Protein AF-A0AAQ3MWN3-F1 (afdb_monomer_lite)

Foldseek 3Di:
DDLLVCLVCLVVVNNLVVDDPVCSVPDDPLLSSLVSQLVLQCPAPDPVSRDDPVVVVVSNVDSPDDDDGHDRDDDPVPPPPPDPDDDDDDDDDDDDDDPDDDDDDDDDD

Organism: Vigna mungo (NCBI:txid3915)

InterPro domains:
  IPR011009 Protein kinase-like domain superfamily [SSF56112] (5-75)

Structure (mmCIF, N/CA/C/O backbone):
data_AF-A0AAQ3MWN3-F1
#
_entry.id   AF-A0AAQ3MWN3-F1
#
loop_
_atom_site.group_PDB
_atom_site.id
_atom_site.type_symbol
_atom_site.label_atom_id
_atom_site.label_alt_id
_atom_site.label_comp_id
_atom_site.label_asym_id
_atom_site.label_entity_id
_atom_site.label_seq_id
_atom_site.pdbx_PDB_ins_code
_atom_site.Cartn_x
_atom_site.Cartn_y
_atom_site.Cartn_z
_atom_site.occupancy
_atom_site.B_iso_or_equiv
_atom_site.auth_seq_id
_atom_site.auth_comp_id
_atom_site.auth_asym_id
_atom_site.auth_atom_id
_atom_site.pdbx_PDB_model_num
ATOM 1 N N . MET A 1 1 ? -1.247 17.238 -0.107 1.00 75.19 1 MET A N 1
ATOM 2 C CA . MET A 1 1 ? -0.363 16.076 0.114 1.00 75.19 1 MET A CA 1
ATOM 3 C C . MET A 1 1 ? 0.188 15.644 -1.236 1.00 75.19 1 MET A C 1
ATOM 5 O O . MET A 1 1 ? -0.613 15.500 -2.149 1.00 75.19 1 MET A O 1
ATOM 9 N N . ASN A 1 2 ? 1.503 15.496 -1.395 1.00 88.75 2 ASN A N 1
ATOM 10 C CA . ASN A 1 2 ? 2.111 14.929 -2.608 1.00 88.75 2 ASN A CA 1
ATOM 11 C C . ASN A 1 2 ? 2.476 13.440 -2.413 1.00 88.75 2 ASN A C 1
ATOM 13 O O . ASN A 1 2 ? 2.366 12.916 -1.304 1.00 88.75 2 ASN A O 1
ATOM 17 N N . LEU A 1 3 ? 2.896 12.757 -3.485 1.00 89.69 3 LEU A N 1
ATOM 18 C CA . LEU A 1 3 ? 3.162 11.312 -3.460 1.00 89.69 3 LEU A CA 1
ATOM 19 C C . LEU A 1 3 ? 4.302 10.927 -2.500 1.00 89.69 3 LEU A C 1
ATOM 21 O O . LEU A 1 3 ? 4.189 9.940 -1.778 1.00 89.69 3 LEU A O 1
ATOM 25 N N . LEU A 1 4 ? 5.363 11.737 -2.435 1.00 91.12 4 LEU A N 1
ATOM 26 C CA . LEU A 1 4 ? 6.473 11.529 -1.502 1.00 91.12 4 LEU A CA 1
ATOM 27 C C . LEU A 1 4 ? 6.004 11.630 -0.040 1.00 91.12 4 LEU A C 1
ATOM 29 O O . LEU A 1 4 ? 6.322 10.761 0.764 1.00 91.12 4 LEU A O 1
ATOM 33 N N . GLN A 1 5 ? 5.187 12.639 0.283 1.00 90.75 5 GLN A N 1
ATOM 34 C CA . GLN A 1 5 ? 4.592 12.804 1.614 1.00 90.75 5 GLN A CA 1
ATOM 35 C C . GLN A 1 5 ? 3.692 11.622 1.994 1.00 90.75 5 GLN A C 1
ATOM 37 O O . GLN A 1 5 ? 3.757 11.156 3.129 1.00 90.75 5 GLN A O 1
ATOM 42 N N . ALA A 1 6 ? 2.869 11.129 1.063 1.00 91.56 6 ALA A N 1
ATOM 43 C CA . ALA A 1 6 ? 2.014 9.969 1.305 1.00 91.56 6 ALA A CA 1
ATOM 44 C C . ALA A 1 6 ? 2.840 8.699 1.563 1.00 91.56 6 ALA A C 1
ATOM 46 O O . ALA A 1 6 ? 2.548 7.953 2.496 1.00 91.56 6 ALA A O 1
ATOM 47 N N . TRP A 1 7 ? 3.899 8.473 0.781 1.00 94.12 7 TRP A N 1
ATOM 48 C CA . TRP A 1 7 ? 4.782 7.326 0.972 1.00 94.12 7 TRP A CA 1
ATOM 49 C C . TRP A 1 7 ? 5.556 7.400 2.295 1.00 94.12 7 TRP A C 1
ATOM 51 O O . TRP A 1 7 ? 5.610 6.409 3.022 1.00 94.12 7 TRP A O 1
ATOM 61 N N . ASP A 1 8 ? 6.088 8.574 2.657 1.00 93.06 8 ASP A N 1
ATOM 62 C CA . ASP A 1 8 ? 6.758 8.762 3.947 1.00 93.06 8 ASP A CA 1
ATOM 63 C C . ASP A 1 8 ? 5.776 8.507 5.109 1.00 93.06 8 ASP A C 1
ATOM 65 O O . ASP A 1 8 ? 6.092 7.743 6.014 1.00 93.06 8 ASP A O 1
ATOM 69 N N . GLN A 1 9 ? 4.548 9.040 5.070 1.00 92.56 9 GLN A N 1
ATOM 70 C CA . GLN A 1 9 ? 3.544 8.777 6.118 1.00 92.56 9 GLN A CA 1
ATOM 71 C C . GLN A 1 9 ? 3.145 7.300 6.224 1.00 92.56 9 GLN A C 1
ATOM 73 O O . GLN A 1 9 ? 2.969 6.785 7.334 1.00 92.56 9 GLN A O 1
ATOM 78 N N . TRP A 1 10 ? 3.013 6.614 5.086 1.00 92.62 10 TRP A N 1
ATOM 79 C CA . TRP A 1 10 ? 2.745 5.179 5.048 1.00 92.62 10 TRP A CA 1
ATOM 80 C C . TRP A 1 10 ? 3.891 4.374 5.681 1.00 92.62 10 TRP A C 1
ATOM 82 O O . TRP A 1 10 ? 3.634 3.501 6.512 1.00 92.62 10 TRP A O 1
ATOM 9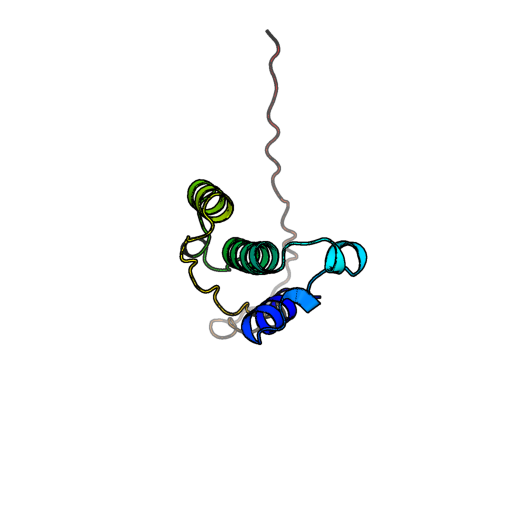2 N N . ARG A 1 11 ? 5.148 4.714 5.365 1.00 90.88 11 ARG A N 1
ATOM 93 C CA . ARG A 1 11 ? 6.339 4.040 5.902 1.00 90.88 11 ARG A CA 1
ATOM 94 C C . ARG A 1 11 ? 6.554 4.309 7.393 1.00 90.88 11 ARG A C 1
ATOM 96 O O . ARG A 1 11 ? 6.834 3.378 8.144 1.00 90.88 11 ARG A O 1
ATOM 103 N N . GLU A 1 12 ? 6.388 5.550 7.846 1.00 85.88 12 GLU A N 1
ATOM 104 C CA . GLU A 1 12 ? 6.633 5.972 9.237 1.00 85.88 12 GLU A CA 1
ATOM 105 C C . GLU A 1 12 ? 5.479 5.606 10.204 1.00 85.88 12 GLU A C 1
ATOM 107 O O . GLU A 1 12 ? 5.289 6.245 11.238 1.00 85.88 12 GLU A O 1
ATOM 112 N N . ARG A 1 13 ? 4.661 4.590 9.875 1.00 74.31 13 ARG A N 1
ATOM 113 C CA . ARG A 1 13 ? 3.510 4.105 10.672 1.00 74.31 13 ARG A CA 1
ATOM 114 C C . ARG A 1 13 ? 2.489 5.180 11.074 1.00 74.31 13 ARG A C 1
ATOM 116 O O . ARG A 1 13 ? 1.727 4.981 12.020 1.00 74.31 13 ARG A O 1
ATOM 123 N N . THR A 1 14 ? 2.375 6.266 10.308 1.00 82.88 14 THR A N 1
ATOM 124 C CA . THR A 1 14 ? 1.269 7.235 10.437 1.00 82.88 14 THR A CA 1
ATOM 125 C C . THR A 1 14 ? 0.336 7.290 9.210 1.00 82.88 14 THR A C 1
ATOM 127 O O . THR A 1 14 ? -0.128 8.370 8.841 1.00 82.88 14 THR A O 1
ATOM 130 N N . PRO A 1 15 ? -0.034 6.149 8.589 1.00 80.50 15 PRO A N 1
ATOM 131 C CA . PRO A 1 15 ? -0.822 6.118 7.349 1.00 80.50 15 PRO A CA 1
ATOM 132 C C . PRO A 1 15 ? -2.207 6.764 7.489 1.00 80.50 15 PRO A C 1
ATOM 134 O O . PRO A 1 15 ? -2.742 7.306 6.529 1.00 80.50 15 PRO A O 1
ATOM 137 N N . LEU A 1 16 ? -2.780 6.783 8.696 1.00 87.88 16 LEU A N 1
ATOM 138 C CA . LEU A 1 16 ? -4.087 7.397 8.959 1.00 87.88 16 LEU A CA 1
ATOM 139 C C . LEU A 1 16 ? -4.077 8.932 8.889 1.00 87.88 16 LEU A C 1
ATOM 141 O O . LEU A 1 16 ? -5.137 9.555 8.910 1.00 87.88 16 LEU A O 1
ATOM 145 N N . ASN A 1 17 ? -2.901 9.560 8.814 1.00 88.56 17 ASN A N 1
ATOM 146 C CA . ASN A 1 17 ? -2.785 10.997 8.564 1.00 88.56 17 ASN A CA 1
ATOM 147 C C . ASN A 1 17 ? -3.019 11.356 7.092 1.00 88.56 17 ASN A C 1
ATOM 149 O O . ASN A 1 17 ? -3.228 12.529 6.787 1.00 88.56 17 ASN A O 1
ATOM 153 N N . ILE A 1 18 ? -3.037 10.354 6.205 1.00 89.00 18 ILE A N 1
ATOM 154 C CA . ILE A 1 18 ? -3.377 10.519 4.789 1.00 89.00 18 ILE A CA 1
ATOM 155 C C . ILE A 1 18 ? -4.885 10.712 4.598 1.00 89.00 18 ILE A C 1
ATOM 157 O O . ILE A 1 18 ? -5.313 11.289 3.600 1.00 89.00 18 ILE A O 1
ATOM 161 N N . LEU A 1 19 ? -5.694 10.254 5.555 1.00 89.81 19 LEU A N 1
ATOM 162 C CA . LEU A 1 19 ? -7.138 10.196 5.407 1.00 89.81 19 LEU A CA 1
ATOM 163 C C . LEU A 1 19 ? -7.778 11.564 5.579 1.00 89.81 19 LEU A C 1
ATOM 165 O O . LEU A 1 19 ? -7.418 12.344 6.464 1.00 89.81 19 LEU A O 1
ATOM 169 N N . ASP A 1 20 ? -8.803 11.798 4.765 1.00 89.06 20 ASP A N 1
ATOM 170 C CA . ASP A 1 20 ? -9.715 12.904 4.987 1.00 89.06 20 ASP A CA 1
ATOM 171 C C . ASP A 1 20 ? -10.415 12.741 6.348 1.00 89.06 20 ASP A C 1
ATOM 173 O O . ASP A 1 20 ? -10.756 11.637 6.783 1.00 89.06 20 ASP A O 1
ATOM 177 N N . LYS A 1 21 ? -10.620 13.858 7.046 1.00 88.12 21 LYS A N 1
ATOM 178 C CA . LYS A 1 21 ? -11.204 13.863 8.391 1.00 88.12 21 LYS A CA 1
ATOM 179 C C . LYS A 1 21 ? -12.595 13.227 8.418 1.00 88.12 21 LYS A C 1
ATOM 181 O O . LYS A 1 21 ? -12.927 12.575 9.399 1.00 88.12 21 LYS A O 1
ATOM 186 N N . ASN A 1 22 ? -13.366 13.368 7.340 1.00 88.50 22 ASN A N 1
ATOM 187 C CA . ASN A 1 22 ? -14.738 12.872 7.253 1.00 88.50 22 ASN A CA 1
ATOM 188 C C . ASN A 1 22 ? -14.828 11.340 7.158 1.00 88.50 22 ASN A C 1
ATOM 190 O O . ASN A 1 22 ? -15.873 10.772 7.458 1.00 88.50 22 ASN A O 1
ATOM 194 N N . ILE A 1 23 ? -13.750 10.667 6.742 1.00 86.25 23 ILE A N 1
ATOM 195 C CA . ILE A 1 23 ? -13.698 9.198 6.626 1.00 86.25 23 ILE A CA 1
ATOM 196 C C . ILE A 1 23 ? -12.896 8.546 7.753 1.00 86.25 23 ILE A C 1
ATOM 198 O O . ILE A 1 23 ? -12.961 7.335 7.940 1.00 86.25 23 ILE A O 1
ATOM 202 N N . LYS A 1 24 ? -12.121 9.336 8.502 1.00 85.38 24 LYS A N 1
ATOM 203 C CA . LYS A 1 24 ? -11.158 8.824 9.477 1.00 85.38 24 LYS A CA 1
ATOM 204 C C . LYS A 1 24 ? -11.820 8.051 10.618 1.00 85.38 24 LYS A C 1
ATOM 206 O O . LYS A 1 24 ? -11.270 7.046 11.047 1.00 85.38 24 LYS A O 1
ATOM 211 N N . GLU A 1 25 ? -12.986 8.489 11.086 1.00 83.94 25 GLU A N 1
ATOM 212 C CA . GLU A 1 25 ? -13.655 7.886 12.251 1.00 83.94 25 GLU A CA 1
ATOM 213 C C . GLU A 1 25 ? -14.522 6.664 11.915 1.00 83.94 25 GLU A C 1
ATOM 215 O O . GLU A 1 25 ? -14.815 5.861 12.795 1.00 83.94 25 GLU A O 1
ATOM 220 N N . SER A 1 26 ? -14.924 6.498 10.654 1.00 87.06 26 SER A N 1
ATOM 221 C CA . SER A 1 26 ? -15.861 5.450 10.224 1.00 87.06 26 SER A CA 1
ATOM 222 C C . SER A 1 26 ? -15.196 4.275 9.501 1.00 87.06 26 SER A C 1
ATOM 224 O O . SER A 1 26 ? -15.874 3.316 9.131 1.00 87.06 26 SER A O 1
ATOM 226 N N . CYS A 1 27 ? -13.882 4.335 9.276 1.00 88.62 27 CYS A N 1
ATOM 227 C CA . CYS A 1 27 ? -13.163 3.381 8.438 1.00 88.62 27 CYS A CA 1
ATOM 228 C C . CYS A 1 27 ? -12.483 2.247 9.223 1.00 88.62 27 CYS A C 1
ATOM 230 O O . CYS A 1 27 ? -12.037 2.411 10.359 1.00 88.62 27 CYS A O 1
ATOM 232 N N . ASN A 1 28 ? -12.321 1.090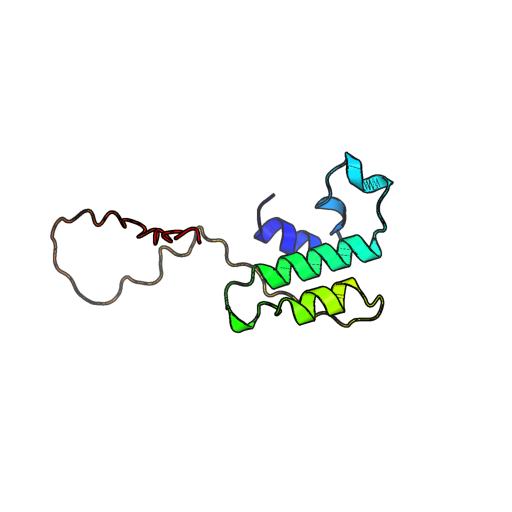 8.574 1.00 91.12 28 ASN A N 1
ATOM 233 C CA . ASN A 1 28 ? -11.453 0.033 9.080 1.00 91.12 28 ASN A CA 1
ATOM 234 C C . ASN A 1 28 ? -9.987 0.396 8.805 1.00 91.12 28 ASN A C 1
ATOM 236 O O . ASN A 1 28 ? -9.531 0.389 7.661 1.00 91.12 28 ASN A O 1
ATOM 240 N N . HIS A 1 29 ? -9.226 0.679 9.863 1.00 89.62 29 HIS A N 1
ATOM 241 C CA . HIS A 1 29 ? -7.830 1.101 9.743 1.00 89.62 29 HIS A CA 1
ATOM 242 C C . HIS A 1 29 ? -6.949 0.090 8.993 1.00 89.62 29 HIS A C 1
ATOM 244 O O . HIS A 1 29 ? -6.069 0.501 8.243 1.00 89.62 29 HIS A O 1
ATOM 250 N N . SER A 1 30 ? -7.168 -1.219 9.162 1.00 89.81 30 SER A N 1
ATOM 251 C CA . SER A 1 30 ? -6.356 -2.241 8.488 1.00 89.81 30 SER A CA 1
ATOM 252 C C . SER A 1 30 ? -6.585 -2.227 6.976 1.00 89.81 30 SER A C 1
ATOM 254 O O . SER A 1 30 ? -5.624 -2.207 6.206 1.00 89.81 30 SER A O 1
ATOM 256 N N . GLU A 1 31 ? -7.848 -2.153 6.553 1.00 91.19 31 GLU A N 1
ATOM 257 C CA . GLU A 1 31 ? -8.211 -2.062 5.135 1.00 91.19 31 GLU A CA 1
ATOM 258 C C . GLU A 1 31 ? -7.696 -0.769 4.515 1.00 91.19 31 GLU A C 1
ATOM 260 O O . GLU A 1 31 ? -7.160 -0.772 3.413 1.00 91.19 31 GLU A O 1
ATOM 265 N N . VAL A 1 32 ? -7.771 0.334 5.253 1.00 92.06 32 VAL A N 1
ATOM 266 C CA . VAL A 1 32 ? -7.251 1.626 4.815 1.00 92.06 32 VAL A CA 1
ATOM 267 C C . VAL A 1 32 ? -5.741 1.591 4.588 1.00 92.06 32 VAL A C 1
ATOM 269 O O . VAL A 1 32 ? -5.270 2.017 3.535 1.00 92.06 32 VAL A O 1
ATOM 272 N N . ILE A 1 33 ? -4.973 1.068 5.548 1.00 91.56 33 ILE A N 1
ATOM 273 C CA . ILE A 1 33 ? -3.510 0.943 5.431 1.00 91.56 33 ILE A CA 1
ATOM 274 C C . ILE A 1 33 ? -3.147 0.113 4.202 1.00 91.56 33 ILE A C 1
ATOM 276 O O . ILE A 1 33 ? -2.241 0.464 3.443 1.00 91.56 33 ILE A O 1
ATOM 280 N N . LYS A 1 34 ? -3.901 -0.962 3.982 1.00 92.94 34 LYS A N 1
ATOM 281 C CA . LYS A 1 34 ? -3.748 -1.835 2.830 1.00 92.94 34 LYS A CA 1
ATOM 282 C C . LYS A 1 34 ? -4.065 -1.126 1.516 1.00 92.94 34 LYS A C 1
ATOM 284 O O . LYS A 1 34 ? -3.281 -1.207 0.575 1.00 92.94 34 LYS A O 1
ATOM 289 N N . CYS A 1 35 ? -5.172 -0.392 1.455 1.00 93.88 35 CYS A N 1
ATOM 290 C CA . CYS A 1 35 ? -5.557 0.399 0.290 1.00 93.88 35 CYS A CA 1
ATOM 291 C C . CYS A 1 35 ? -4.506 1.461 -0.045 1.00 93.88 35 CYS A C 1
ATOM 293 O O . CYS A 1 35 ? -4.196 1.654 -1.218 1.00 93.88 35 CYS A O 1
ATOM 295 N N . ILE A 1 36 ? -3.905 2.100 0.963 1.00 94.25 36 ILE A N 1
ATOM 296 C CA . ILE A 1 36 ? -2.791 3.034 0.761 1.00 94.25 36 ILE A CA 1
ATOM 297 C C . ILE A 1 36 ? -1.595 2.307 0.133 1.00 94.25 36 ILE A C 1
ATOM 299 O O . ILE A 1 36 ? -1.060 2.781 -0.866 1.00 94.25 36 ILE A O 1
ATOM 303 N N . GLN A 1 37 ? -1.202 1.143 0.662 1.00 95.25 37 GLN A N 1
ATOM 304 C CA . GLN A 1 37 ? -0.092 0.357 0.110 1.00 95.25 37 GLN A CA 1
ATOM 305 C C . GLN A 1 37 ? -0.345 -0.061 -1.346 1.00 95.25 37 GLN A C 1
ATOM 307 O O . GLN A 1 37 ? 0.534 0.097 -2.190 1.00 95.25 37 GLN A O 1
ATOM 312 N N . ILE A 1 38 ? -1.553 -0.540 -1.658 1.00 96.31 38 ILE A N 1
ATOM 313 C CA . ILE A 1 38 ? -1.958 -0.894 -3.027 1.00 96.31 38 ILE A CA 1
ATOM 314 C C . ILE A 1 38 ? -1.912 0.342 -3.932 1.00 96.31 38 ILE A C 1
ATOM 316 O O . ILE A 1 38 ? -1.354 0.278 -5.024 1.00 96.31 38 ILE A O 1
ATOM 320 N N . GLY A 1 39 ? -2.445 1.478 -3.473 1.00 95.69 39 GLY A N 1
ATOM 321 C CA . GLY A 1 39 ? -2.414 2.738 -4.214 1.00 95.69 39 GLY A CA 1
ATOM 322 C C . GLY A 1 39 ? -0.992 3.190 -4.545 1.00 95.69 39 GLY A C 1
ATOM 323 O O . GLY A 1 39 ? -0.731 3.571 -5.683 1.00 95.69 39 GLY A O 1
ATOM 324 N N . LEU A 1 40 ? -0.065 3.078 -3.587 1.00 95.50 40 LEU A N 1
ATOM 325 C CA . LEU A 1 40 ? 1.358 3.373 -3.788 1.00 95.50 40 LEU A CA 1
ATOM 326 C C . LEU A 1 40 ? 2.009 2.421 -4.806 1.00 95.50 40 LEU A C 1
ATOM 328 O O . LEU A 1 40 ? 2.766 2.877 -5.657 1.00 95.50 40 LEU A O 1
ATOM 332 N N . LEU A 1 41 ? 1.680 1.125 -4.776 1.00 96.88 41 LEU A N 1
ATOM 333 C CA . LEU A 1 41 ? 2.162 0.150 -5.765 1.00 96.88 41 LEU A CA 1
ATOM 334 C C . LEU A 1 41 ? 1.641 0.447 -7.184 1.00 96.88 41 LEU A C 1
ATOM 336 O O . LEU A 1 41 ? 2.371 0.298 -8.161 1.00 96.88 41 LEU A O 1
ATOM 340 N N . CYS A 1 42 ? 0.396 0.905 -7.320 1.00 97.00 42 CYS A N 1
ATOM 341 C CA . CYS A 1 42 ? -0.203 1.224 -8.621 1.00 97.00 42 CYS A CA 1
ATOM 342 C C . CYS A 1 42 ? 0.459 2.412 -9.336 1.00 97.00 42 CYS A C 1
ATOM 344 O O . CYS A 1 42 ? 0.367 2.514 -10.560 1.00 97.00 42 CYS A O 1
ATOM 346 N N . VAL A 1 43 ? 1.121 3.304 -8.596 1.00 94.69 43 VAL A N 1
ATOM 347 C CA . VAL A 1 43 ? 1.739 4.530 -9.133 1.00 94.69 43 VAL A CA 1
ATOM 348 C C . VAL A 1 43 ? 3.266 4.470 -9.163 1.00 94.69 43 VAL A C 1
ATOM 350 O O . VAL A 1 43 ? 3.924 5.504 -9.257 1.00 94.69 43 VAL A O 1
ATOM 353 N N . GLN A 1 44 ? 3.828 3.263 -9.102 1.00 95.00 44 GLN A N 1
ATOM 354 C CA . GLN A 1 44 ? 5.263 3.041 -9.243 1.00 95.00 44 GLN A CA 1
ATOM 355 C C . GLN A 1 44 ? 5.781 3.568 -10.586 1.00 95.00 44 GLN A C 1
ATOM 357 O O . GLN A 1 44 ? 5.125 3.436 -11.624 1.00 95.00 44 GLN A O 1
ATOM 362 N N . GLU A 1 45 ? 6.979 4.153 -10.553 1.00 93.06 45 GLU A N 1
ATOM 363 C CA . GLU A 1 45 ? 7.632 4.730 -11.731 1.00 93.06 45 GLU A CA 1
ATOM 364 C C . GLU A 1 45 ? 7.953 3.655 -12.772 1.00 93.06 45 GLU A C 1
ATOM 366 O O . GLU A 1 45 ? 7.654 3.818 -13.957 1.00 93.06 45 GLU A O 1
ATOM 371 N N . LYS A 1 46 ? 8.512 2.521 -12.330 1.00 92.81 46 LYS A N 1
ATOM 372 C CA . LYS A 1 46 ? 8.802 1.393 -13.213 1.00 92.81 46 LYS A CA 1
ATOM 373 C C . LYS A 1 46 ? 7.508 0.635 -13.530 1.00 92.81 46 LYS A C 1
ATOM 375 O O . LYS A 1 46 ? 6.859 0.125 -12.616 1.00 92.81 46 LYS A O 1
ATOM 380 N N . PRO A 1 47 ? 7.153 0.456 -14.817 1.00 94.56 47 PRO A N 1
ATOM 381 C CA . PRO A 1 47 ? 5.937 -0.251 -15.205 1.00 94.56 47 PRO A CA 1
ATOM 382 C C . PRO A 1 47 ? 5.804 -1.668 -14.649 1.00 94.56 47 PRO A C 1
ATOM 384 O O . PRO A 1 47 ? 4.687 -2.092 -14.370 1.00 94.56 47 PRO A O 1
ATOM 387 N N . HIS A 1 48 ? 6.926 -2.374 -14.502 1.00 94.56 48 HIS A N 1
ATOM 388 C CA . HIS A 1 48 ? 6.976 -3.758 -14.030 1.00 94.56 48 HIS A CA 1
ATOM 389 C C . HIS A 1 48 ? 6.730 -3.902 -12.523 1.00 94.56 48 HIS A C 1
ATOM 391 O O . HIS A 1 48 ? 6.352 -4.983 -12.085 1.00 94.56 48 HIS A O 1
ATOM 397 N N . ASP A 1 49 ? 6.888 -2.821 -11.755 1.00 95.00 49 ASP A N 1
ATOM 398 C CA . ASP A 1 49 ? 6.636 -2.814 -10.309 1.00 95.00 49 ASP A CA 1
ATOM 399 C C . ASP A 1 49 ? 5.156 -2.532 -9.990 1.00 95.00 49 ASP A C 1
ATOM 401 O O . ASP A 1 49 ? 4.729 -2.642 -8.838 1.00 95.00 49 ASP A O 1
ATOM 405 N N . ARG A 1 50 ? 4.356 -2.176 -11.008 1.00 96.88 50 ARG A N 1
ATOM 406 C CA . ARG A 1 50 ? 2.915 -1.952 -10.869 1.00 96.88 50 ARG A CA 1
ATOM 407 C C . ARG A 1 50 ? 2.170 -3.289 -10.883 1.00 96.88 50 ARG A C 1
ATOM 409 O O . ARG A 1 50 ? 2.391 -4.098 -11.786 1.00 96.88 50 ARG A O 1
ATOM 416 N N . PRO A 1 51 ? 1.244 -3.525 -9.941 1.00 97.12 51 PRO A N 1
ATOM 417 C CA . PRO A 1 51 ? 0.447 -4.737 -9.935 1.00 97.12 51 PRO A CA 1
ATOM 418 C C . PRO A 1 51 ? -0.513 -4.754 -11.126 1.00 97.12 51 PRO A C 1
ATOM 420 O O . PRO A 1 51 ? -1.075 -3.736 -11.532 1.00 97.12 51 PRO A O 1
ATOM 423 N N . THR A 1 52 ? -0.751 -5.945 -11.662 1.00 97.44 52 THR A N 1
ATOM 424 C CA . THR A 1 52 ? -1.847 -6.185 -12.604 1.00 97.44 52 THR A CA 1
ATOM 425 C C . THR A 1 52 ? -3.198 -6.006 -11.908 1.00 97.44 52 THR A C 1
ATOM 427 O O . THR A 1 52 ? -3.318 -6.205 -10.698 1.00 97.44 52 THR A O 1
ATOM 430 N N . MET A 1 53 ? -4.257 -5.713 -12.667 1.00 97.50 53 MET A N 1
ATOM 431 C CA . MET A 1 53 ? -5.609 -5.602 -12.096 1.00 97.50 53 MET A CA 1
ATOM 432 C C . MET A 1 53 ? -6.053 -6.879 -11.367 1.00 97.50 53 MET A C 1
ATOM 434 O O . MET A 1 53 ? -6.702 -6.793 -10.329 1.00 97.50 53 MET A O 1
ATOM 438 N N . THR A 1 54 ? -5.651 -8.058 -11.849 1.00 96.75 54 THR A N 1
ATOM 439 C CA . THR A 1 54 ? -5.915 -9.338 -11.174 1.00 96.75 54 THR A CA 1
ATOM 440 C C . THR A 1 54 ? -5.256 -9.402 -9.796 1.00 96.75 54 THR A C 1
ATOM 442 O O . THR A 1 54 ? -5.892 -9.817 -8.829 1.00 96.75 54 THR A O 1
ATOM 445 N N . GLN A 1 55 ? -4.002 -8.951 -9.681 1.00 95.69 55 GLN A N 1
ATOM 446 C CA . GLN A 1 55 ? -3.314 -8.860 -8.391 1.00 95.69 55 GLN A CA 1
ATOM 447 C C . GLN A 1 55 ? -4.005 -7.854 -7.470 1.00 95.69 55 GLN A C 1
ATOM 449 O O . GLN A 1 55 ? -4.251 -8.180 -6.315 1.00 95.69 55 GLN A O 1
ATOM 454 N N . VAL A 1 56 ? -4.396 -6.680 -7.981 1.00 96.50 56 VAL A N 1
ATOM 455 C CA . VAL A 1 56 ? -5.128 -5.669 -7.198 1.00 96.50 56 VAL A CA 1
ATOM 456 C C . VAL A 1 56 ? -6.426 -6.239 -6.624 1.00 96.50 56 VAL A C 1
ATOM 458 O O . VAL A 1 56 ? -6.666 -6.105 -5.426 1.00 96.50 56 VAL A O 1
ATOM 461 N N . VAL A 1 57 ? -7.238 -6.923 -7.435 1.00 95.44 57 VAL A N 1
ATOM 462 C CA . VAL A 1 57 ? -8.469 -7.576 -6.957 1.00 95.44 57 VAL A CA 1
ATOM 463 C C . VAL A 1 57 ? -8.142 -8.631 -5.902 1.00 95.44 57 VAL A C 1
ATOM 465 O O . VAL A 1 57 ? -8.741 -8.620 -4.831 1.00 95.44 57 VAL A O 1
ATOM 468 N N . SER A 1 58 ? -7.143 -9.484 -6.147 1.00 94.19 58 SER A N 1
ATOM 469 C CA . SER A 1 58 ? -6.713 -10.488 -5.167 1.00 94.19 58 SER A CA 1
ATOM 470 C C . SER A 1 58 ? -6.295 -9.858 -3.836 1.00 94.19 58 SER A C 1
ATOM 472 O O . SER A 1 58 ? -6.638 -10.386 -2.778 1.00 94.19 58 SER A O 1
ATOM 474 N N . TYR A 1 59 ? -5.570 -8.740 -3.875 1.00 95.12 59 TYR A N 1
ATOM 475 C CA . TYR A 1 59 ? -5.153 -8.016 -2.683 1.00 95.12 59 TYR A CA 1
ATOM 476 C C . TYR A 1 59 ? -6.346 -7.433 -1.939 1.00 95.12 59 TYR A C 1
ATOM 478 O O . TYR A 1 59 ? -6.404 -7.537 -0.720 1.00 95.12 59 TYR A O 1
ATOM 486 N N . LEU A 1 60 ? -7.315 -6.847 -2.634 1.00 93.88 60 LEU A N 1
ATOM 487 C CA . LEU A 1 60 ? -8.499 -6.279 -1.992 1.00 93.88 60 LEU A CA 1
ATOM 488 C C . LEU A 1 60 ? -9.402 -7.361 -1.384 1.00 93.88 60 LEU A C 1
ATOM 490 O O . LEU A 1 60 ? -9.952 -7.153 -0.308 1.00 93.88 60 LEU A O 1
ATOM 494 N N . SER A 1 61 ? -9.512 -8.527 -2.023 1.00 92.50 61 SER A N 1
ATOM 495 C CA . SER A 1 61 ? -10.414 -9.598 -1.586 1.00 92.50 61 SER A CA 1
ATOM 496 C C . SER A 1 61 ? -9.906 -10.433 -0.406 1.00 92.50 61 SER A C 1
ATOM 498 O O . SER A 1 61 ? -10.720 -11.010 0.308 1.00 92.50 61 SER A O 1
ATOM 500 N N . SER A 1 62 ? -8.590 -10.541 -0.191 1.00 88.06 62 SER A N 1
ATOM 501 C CA . SER A 1 62 ? -8.027 -11.436 0.834 1.00 88.06 62 SER A CA 1
ATOM 502 C C . SER A 1 62 ? -7.379 -10.673 1.977 1.00 88.06 62 SER A C 1
ATOM 504 O O . SER A 1 62 ? -6.358 -10.021 1.785 1.00 88.06 62 SER A O 1
ATOM 506 N N . SER A 1 63 ? -7.895 -10.811 3.197 1.00 76.88 63 SER A N 1
ATOM 507 C C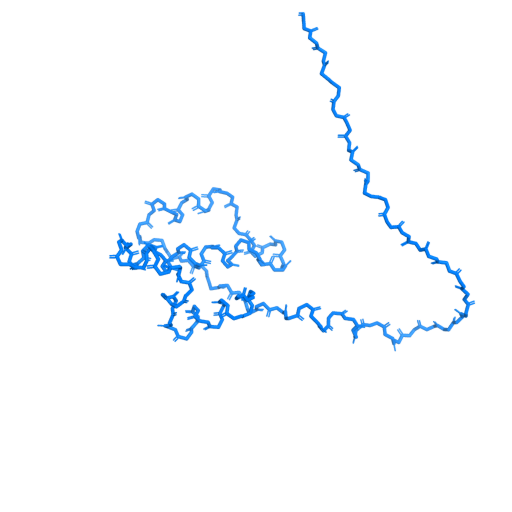A . SER A 1 63 ? -7.367 -10.154 4.404 1.00 76.88 63 SER A CA 1
ATOM 508 C C . SER A 1 63 ? -5.905 -10.505 4.719 1.00 76.88 63 SER A C 1
ATOM 510 O O . SER A 1 63 ? -5.224 -9.707 5.353 1.00 76.88 63 SER A O 1
ATOM 512 N N . LEU A 1 64 ? -5.419 -11.664 4.255 1.00 74.19 64 LEU A N 1
ATOM 513 C CA . LEU A 1 64 ? -4.096 -12.221 4.577 1.00 74.19 64 LEU A CA 1
ATOM 514 C C . LEU A 1 64 ? -3.064 -12.079 3.448 1.00 74.19 64 LEU A C 1
ATOM 516 O O . LEU A 1 64 ? -1.982 -12.652 3.535 1.00 74.19 64 LEU A O 1
ATOM 520 N N . SER A 1 65 ? -3.380 -11.363 2.367 1.00 78.75 65 SER A N 1
ATOM 521 C CA . SER A 1 65 ? -2.428 -11.191 1.267 1.00 78.75 65 SER A CA 1
ATOM 522 C C . SER A 1 65 ? -1.185 -10.417 1.699 1.00 78.75 65 SER A C 1
ATOM 524 O O . SER A 1 65 ? -1.281 -9.247 2.074 1.00 78.75 65 SER A O 1
ATOM 526 N N . GLU A 1 66 ? -0.018 -11.048 1.559 1.00 84.69 66 GLU A N 1
ATOM 527 C CA . GLU A 1 66 ? 1.265 -10.355 1.613 1.00 84.69 66 GLU A CA 1
ATOM 528 C C . GLU A 1 66 ? 1.386 -9.412 0.413 1.00 84.69 66 GLU A C 1
ATOM 530 O O . GLU A 1 66 ? 1.264 -9.813 -0.748 1.00 84.69 66 GLU A O 1
ATOM 535 N N . LEU A 1 67 ? 1.589 -8.132 0.711 1.00 92.19 67 LEU A N 1
ATOM 536 C CA . LEU A 1 67 ? 1.751 -7.081 -0.281 1.00 92.19 67 LEU A CA 1
ATOM 537 C C . LEU A 1 67 ? 3.232 -6.728 -0.437 1.00 92.19 67 LEU A C 1
ATOM 539 O O . LEU A 1 67 ? 3.912 -6.540 0.577 1.00 92.19 67 LEU A O 1
ATOM 543 N N . PRO A 1 68 ? 3.727 -6.550 -1.675 1.00 93.75 68 PRO A N 1
ATOM 544 C CA . PRO A 1 68 ? 5.051 -5.990 -1.905 1.00 93.75 68 PRO A CA 1
ATOM 545 C C . PRO A 1 68 ? 5.203 -4.608 -1.258 1.00 93.75 68 PRO A C 1
ATOM 547 O O . PRO A 1 68 ? 4.234 -3.858 -1.104 1.00 93.75 68 PRO A O 1
ATOM 550 N N . PHE A 1 69 ? 6.434 -4.244 -0.909 1.00 94.25 69 PHE A N 1
ATOM 551 C CA . PHE A 1 69 ? 6.735 -2.906 -0.407 1.00 94.25 69 PHE A CA 1
ATOM 552 C C . PHE A 1 69 ? 6.903 -1.937 -1.590 1.00 94.25 69 PHE A C 1
ATOM 554 O O . PHE A 1 69 ? 7.767 -2.185 -2.431 1.00 94.25 69 PHE A O 1
ATOM 561 N N . PRO A 1 70 ?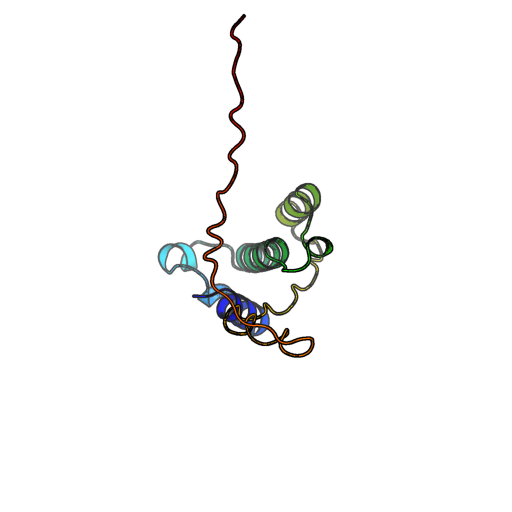 6.117 -0.848 -1.686 1.00 94.81 70 PRO A N 1
ATOM 562 C CA . PRO A 1 70 ? 6.324 0.179 -2.700 1.00 94.81 70 PRO A CA 1
ATOM 563 C C . PRO A 1 70 ? 7.690 0.860 -2.551 1.00 94.81 70 PRO A C 1
ATOM 565 O O . PRO A 1 70 ? 8.130 1.178 -1.441 1.00 94.81 70 PRO A O 1
ATOM 568 N N . GLU A 1 71 ? 8.330 1.136 -3.685 1.00 94.69 71 GLU A N 1
ATOM 569 C CA . GLU A 1 71 ? 9.581 1.894 -3.755 1.00 94.69 71 GLU A CA 1
ATOM 570 C C . GLU A 1 71 ? 9.341 3.358 -3.366 1.00 94.69 71 GLU A C 1
ATOM 572 O O . GLU A 1 71 ? 8.228 3.882 -3.463 1.00 94.69 71 GLU A O 1
ATOM 577 N N . LYS A 1 72 ? 10.399 4.033 -2.902 1.00 93.31 72 LYS A N 1
ATOM 578 C CA . LYS A 1 72 ? 10.321 5.454 -2.566 1.00 93.31 72 LYS A CA 1
ATOM 579 C C . LYS A 1 72 ? 10.085 6.271 -3.844 1.00 93.31 72 LYS A C 1
ATOM 581 O O . LYS A 1 72 ? 10.925 6.204 -4.739 1.00 93.31 72 LYS A O 1
ATOM 586 N N . PRO A 1 73 ? 9.031 7.102 -3.912 1.00 90.06 73 PRO A N 1
ATOM 587 C CA . PRO A 1 73 ? 8.796 7.966 -5.059 1.00 90.06 73 PRO A CA 1
ATOM 588 C C . PRO A 1 73 ? 9.940 8.965 -5.246 1.00 90.06 73 PRO A C 1
ATOM 590 O O . PRO A 1 73 ? 10.390 9.593 -4.280 1.00 90.06 73 PRO A O 1
ATOM 593 N N . ILE A 1 74 ? 10.369 9.173 -6.490 1.00 84.75 74 ILE A N 1
ATOM 594 C CA . ILE A 1 74 ? 11.295 10.253 -6.832 1.00 84.75 74 ILE A CA 1
ATOM 595 C C . ILE A 1 74 ? 10.495 11.556 -6.925 1.00 84.75 74 ILE A C 1
ATOM 597 O O . ILE A 1 74 ? 9.468 11.643 -7.597 1.00 84.75 74 ILE A O 1
ATOM 601 N N . ASN A 1 75 ? 10.954 12.594 -6.228 1.00 67.06 75 ASN A N 1
ATOM 602 C CA . ASN A 1 75 ? 10.410 13.938 -6.376 1.00 67.06 75 ASN A CA 1
ATOM 603 C C . ASN A 1 75 ? 10.655 14.418 -7.821 1.00 67.06 75 ASN A C 1
ATOM 605 O O . ASN A 1 75 ? 11.793 14.699 -8.200 1.00 67.06 75 ASN A O 1
ATOM 609 N N . SER A 1 76 ? 9.583 14.560 -8.603 1.00 57.69 76 SER A N 1
ATOM 610 C CA . SER A 1 76 ? 9.605 15.015 -10.001 1.00 57.69 76 SER A CA 1
ATOM 611 C C . SER A 1 76 ? 10.252 16.392 -10.213 1.00 57.69 76 SER A C 1
ATOM 613 O O . SER A 1 76 ? 10.567 16.748 -11.344 1.00 57.69 76 SER A O 1
ATOM 615 N N . ASN A 1 77 ? 10.531 17.154 -9.151 1.00 54.88 77 ASN A N 1
ATOM 616 C CA . ASN A 1 77 ? 11.237 18.435 -9.226 1.00 54.88 77 ASN A CA 1
ATOM 617 C C . ASN A 1 77 ? 12.751 18.288 -9.493 1.00 54.88 77 ASN A C 1
ATOM 619 O O . ASN A 1 77 ? 13.440 19.300 -9.580 1.00 54.88 77 ASN A O 1
ATOM 623 N N . GLN A 1 78 ? 13.288 17.065 -9.609 1.00 53.44 78 GLN A N 1
ATOM 624 C CA . GLN A 1 78 ? 14.714 16.817 -9.888 1.00 53.44 78 GLN A CA 1
ATOM 625 C C . GLN A 1 78 ? 14.995 16.127 -11.234 1.00 53.44 78 GLN A C 1
ATOM 627 O O . GLN A 1 78 ? 16.156 15.966 -11.601 1.00 53.44 78 GLN A O 1
ATOM 632 N N . SER A 1 79 ? 13.968 15.783 -12.019 1.00 49.44 79 SER A N 1
ATOM 633 C CA . SER A 1 79 ? 14.150 15.083 -13.306 1.00 49.44 79 SER A CA 1
ATOM 634 C C . SER A 1 79 ? 14.796 15.956 -14.408 1.00 49.44 79 SER A C 1
ATOM 636 O O . SER A 1 79 ? 15.171 15.460 -15.463 1.00 49.44 79 SER A O 1
ATOM 638 N N . GLY A 1 80 ? 15.015 17.254 -14.162 1.00 48.62 80 GLY A N 1
ATOM 639 C CA . GLY A 1 80 ? 15.627 18.172 -15.132 1.00 48.62 80 GLY A CA 1
ATOM 640 C C . GLY A 1 80 ? 17.160 18.166 -15.219 1.00 48.62 80 GLY A C 1
ATOM 641 O O . GLY A 1 80 ? 17.697 18.854 -16.084 1.00 48.62 80 GLY A O 1
ATOM 642 N N . LEU A 1 81 ? 17.889 17.451 -14.351 1.00 48.12 81 LEU A N 1
ATOM 643 C CA . LEU A 1 81 ? 19.356 17.573 -14.251 1.00 48.12 81 LEU A CA 1
ATOM 644 C C . LEU A 1 81 ? 20.111 16.249 -14.432 1.00 48.12 81 LEU A C 1
ATOM 646 O O . LEU A 1 81 ? 21.079 15.997 -13.725 1.00 48.12 81 LEU A O 1
ATOM 650 N N . VAL A 1 82 ? 19.723 15.400 -15.386 1.00 47.97 82 VAL A N 1
ATOM 651 C CA . VAL A 1 82 ? 20.586 14.276 -15.804 1.00 47.97 82 VAL A CA 1
ATOM 652 C C . VAL A 1 82 ? 20.601 14.126 -17.326 1.00 47.97 82 VAL A C 1
ATOM 654 O O . VAL A 1 82 ? 20.375 13.051 -17.854 1.00 47.97 82 VAL A O 1
ATOM 657 N N . GLN A 1 83 ? 20.881 15.214 -18.056 1.00 42.41 83 GLN A N 1
ATOM 658 C CA . GLN A 1 83 ? 21.415 15.113 -19.422 1.00 42.41 83 GLN A CA 1
ATOM 659 C C . GLN A 1 83 ? 22.087 16.420 -19.870 1.00 42.41 83 GLN A C 1
ATOM 661 O O . GLN A 1 83 ? 21.607 17.145 -20.734 1.00 42.41 83 GLN A O 1
ATOM 666 N N . LYS A 1 84 ? 23.233 16.754 -19.265 1.00 41.31 84 LYS A N 1
ATOM 667 C CA . LYS A 1 84 ? 24.156 17.741 -19.849 1.00 41.31 84 LYS A CA 1
ATOM 668 C C . LYS A 1 84 ? 25.597 17.266 -19.765 1.00 41.31 84 LYS A C 1
ATOM 670 O O . LYS A 1 84 ? 26.468 17.917 -19.203 1.00 41.31 84 LYS A O 1
ATOM 675 N N . MET A 1 85 ? 25.844 16.119 -20.368 1.00 46.72 85 MET A N 1
ATOM 676 C CA . MET A 1 85 ? 27.102 15.881 -21.059 1.00 46.72 85 MET A CA 1
ATOM 677 C C . MET A 1 85 ? 26.714 15.341 -22.426 1.00 46.72 85 MET A C 1
ATOM 679 O O . MET A 1 85 ? 25.728 14.618 -22.504 1.00 46.72 85 MET A O 1
ATOM 683 N N . LEU A 1 86 ? 27.493 15.687 -23.454 1.00 44.84 86 LEU A N 1
ATOM 684 C CA . LEU A 1 86 ? 27.349 15.321 -24.872 1.00 44.84 86 LEU A CA 1
ATOM 685 C C . LEU A 1 86 ? 26.680 16.404 -25.753 1.00 44.84 86 LEU A C 1
ATOM 687 O O . LEU A 1 86 ? 25.476 16.430 -25.967 1.00 44.84 86 LEU A O 1
ATOM 691 N N . VAL A 1 87 ? 27.580 17.196 -26.351 1.00 35.19 87 VAL A N 1
ATOM 692 C CA . VAL A 1 87 ? 27.517 17.818 -27.688 1.00 35.19 87 VAL A CA 1
ATOM 693 C C . VAL A 1 87 ? 26.785 19.162 -27.810 1.00 35.19 87 VAL A C 1
ATOM 695 O O . VAL A 1 87 ? 25.603 19.313 -27.529 1.00 35.19 87 VAL A O 1
ATOM 698 N N . GLY A 1 88 ? 27.560 20.169 -28.225 1.00 38.25 88 GLY A N 1
ATOM 699 C CA . GLY A 1 88 ? 27.116 21.537 -28.455 1.00 38.25 88 GLY A CA 1
ATOM 700 C C . GLY A 1 88 ? 26.352 21.751 -29.762 1.00 38.25 88 GLY A C 1
ATOM 701 O O . GLY A 1 88 ? 26.311 20.892 -30.636 1.00 38.25 88 GLY A O 1
ATOM 702 N N . GLY A 1 89 ? 25.801 22.960 -29.884 1.00 33.56 89 GLY A N 1
ATOM 703 C CA . GLY A 1 89 ? 25.194 23.492 -31.103 1.00 33.56 89 GLY A CA 1
ATOM 704 C C . GLY A 1 89 ? 23.880 24.218 -30.820 1.00 33.56 89 GLY A C 1
ATOM 705 O O . GLY A 1 89 ? 22.890 23.605 -30.445 1.00 33.56 89 GLY A O 1
ATOM 706 N N . SER A 1 90 ? 23.881 25.539 -30.989 1.00 41.06 90 SER A N 1
ATOM 707 C CA . SER A 1 90 ? 22.704 26.409 -30.907 1.00 41.06 90 SER A CA 1
ATOM 708 C C . SER A 1 90 ? 21.722 26.150 -32.057 1.00 41.06 90 SER A C 1
ATOM 710 O O . SER A 1 9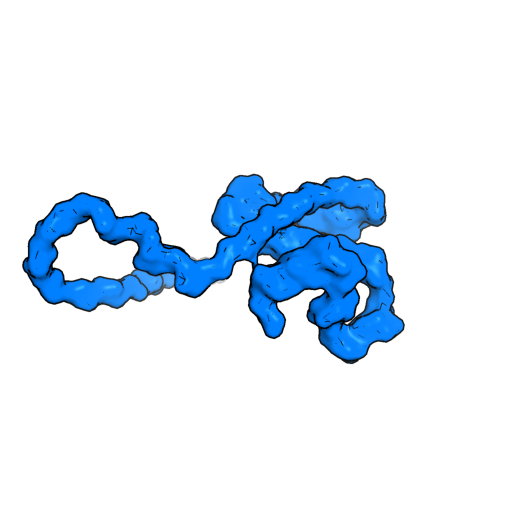0 ? 22.153 26.096 -33.205 1.00 41.06 90 SER A O 1
ATOM 712 N N . SER A 1 91 ? 20.412 26.103 -31.795 1.00 40.59 91 SER A N 1
ATOM 713 C CA . SER A 1 91 ? 19.386 26.920 -32.481 1.00 40.59 91 SER A CA 1
ATOM 714 C C . SER A 1 91 ? 17.949 26.529 -32.094 1.00 40.59 91 SER A C 1
ATOM 716 O O . SER A 1 91 ? 17.659 25.416 -31.676 1.00 40.59 91 SER A O 1
ATOM 718 N N . SER A 1 92 ? 17.095 27.547 -32.189 1.00 48.31 92 SER A N 1
ATOM 719 C CA . SER A 1 92 ? 15.657 27.652 -31.929 1.00 48.31 92 SER A CA 1
ATOM 720 C C . SER A 1 92 ? 14.781 26.471 -32.377 1.00 48.31 92 SER A C 1
ATOM 722 O O . SER A 1 92 ? 14.955 25.948 -33.473 1.00 48.31 92 SER A O 1
ATOM 724 N N . GLY A 1 93 ? 13.749 26.151 -31.587 1.00 37.59 93 GLY A N 1
ATOM 725 C CA . GLY A 1 93 ? 12.630 25.321 -32.038 1.00 37.59 93 GLY A CA 1
ATOM 726 C C . GLY A 1 93 ? 11.729 24.851 -30.899 1.00 37.59 93 GLY A C 1
ATOM 727 O O . GLY A 1 93 ? 12.015 23.858 -30.240 1.00 37.59 93 GLY A O 1
ATOM 728 N N . SER A 1 94 ? 10.623 25.557 -30.666 1.00 53.41 94 SER A N 1
ATOM 729 C CA . SER A 1 94 ? 9.532 25.119 -29.793 1.00 53.41 94 SER A CA 1
ATOM 730 C C . SER A 1 94 ? 8.873 23.850 -30.350 1.00 53.41 94 SER A C 1
ATOM 732 O O . SER A 1 94 ? 8.062 23.933 -31.271 1.00 53.41 94 SER A O 1
ATOM 734 N N . ALA A 1 95 ? 9.183 22.685 -29.786 1.00 46.53 95 ALA A N 1
ATOM 735 C CA . ALA A 1 95 ? 8.430 21.462 -30.045 1.00 46.53 95 ALA A CA 1
ATOM 736 C C . ALA A 1 95 ? 7.306 21.336 -29.006 1.00 46.53 95 ALA A C 1
ATOM 738 O O . ALA A 1 95 ? 7.476 20.758 -27.935 1.00 46.53 95 ALA A O 1
ATOM 739 N N . GLN A 1 96 ? 6.159 21.942 -29.310 1.00 54.38 96 GLN A N 1
ATOM 740 C CA . GLN A 1 96 ? 4.900 21.615 -28.645 1.00 54.38 96 GLN A CA 1
ATOM 741 C C . GLN A 1 96 ? 4.498 20.193 -29.060 1.00 54.38 96 GLN A C 1
ATOM 743 O O . GLN A 1 96 ? 4.405 19.901 -30.251 1.00 54.38 96 GLN A O 1
ATOM 748 N N . THR A 1 97 ? 4.274 19.298 -28.100 1.00 49.16 97 THR A N 1
ATOM 749 C CA . THR A 1 97 ? 3.787 17.940 -28.373 1.00 49.16 97 THR A CA 1
ATOM 750 C C . THR A 1 97 ? 2.269 17.962 -28.524 1.00 49.16 97 THR A C 1
ATOM 752 O O . THR A 1 97 ? 1.549 18.227 -27.561 1.00 49.16 97 THR A O 1
ATOM 755 N N . ILE A 1 98 ? 1.779 17.697 -29.734 1.00 45.94 98 ILE A N 1
ATOM 756 C CA . ILE A 1 98 ? 0.360 17.455 -30.006 1.00 45.94 98 ILE A CA 1
ATOM 757 C C . ILE A 1 98 ? 0.069 16.007 -29.594 1.00 45.94 98 ILE A C 1
ATOM 759 O O . ILE A 1 98 ? 0.636 15.078 -30.167 1.00 45.94 98 ILE A O 1
ATOM 763 N N . ASN A 1 99 ? -0.780 15.801 -28.585 1.00 66.31 99 ASN A N 1
ATOM 764 C CA . ASN A 1 99 ? -1.247 14.459 -28.243 1.00 66.31 99 ASN A CA 1
ATOM 765 C C . ASN A 1 99 ? -2.267 14.011 -29.300 1.00 66.31 99 ASN A C 1
ATOM 767 O O . ASN A 1 99 ? -3.389 14.513 -29.336 1.00 66.31 99 ASN A O 1
ATOM 771 N N . GLU A 1 100 ? -1.874 13.067 -30.150 1.00 56.81 100 GLU A N 1
ATOM 772 C CA . GLU A 1 100 ? -2.755 12.371 -31.091 1.00 56.81 100 GLU A CA 1
ATOM 773 C C . GLU A 1 100 ? -3.818 11.564 -30.315 1.00 56.81 100 GLU A C 1
ATOM 775 O O . GLU A 1 100 ? -3.535 10.508 -29.748 1.00 56.81 100 GLU A O 1
ATOM 780 N N . MET A 1 101 ? -5.054 12.070 -30.258 1.00 60.00 101 MET A N 1
ATOM 781 C CA . MET A 1 101 ? -6.219 11.340 -29.747 1.00 60.00 101 MET A CA 1
ATOM 782 C C . MET A 1 101 ? -6.828 10.539 -30.904 1.00 60.00 101 MET A C 1
ATOM 784 O O . MET A 1 101 ? -7.369 11.116 -31.846 1.00 60.00 101 MET A O 1
ATOM 788 N N . SER A 1 102 ? -6.764 9.207 -30.857 1.00 65.38 102 SER A N 1
ATOM 789 C CA . SER A 1 102 ? -7.397 8.366 -31.881 1.00 65.38 102 SER A CA 1
ATOM 790 C C . SER A 1 102 ? -8.924 8.411 -31.750 1.00 65.38 102 SER A C 1
ATOM 792 O O . SER A 1 102 ? -9.484 7.975 -30.743 1.00 65.38 102 SER A O 1
ATOM 794 N N . VAL A 1 103 ? -9.614 8.919 -32.773 1.00 62.94 103 VAL A N 1
ATOM 795 C CA . VAL A 1 103 ? -11.083 8.920 -32.836 1.00 62.94 103 VAL A CA 1
ATOM 796 C C . VAL A 1 103 ? -11.562 7.538 -33.280 1.00 62.94 103 VAL A C 1
ATOM 798 O O . VAL A 1 103 ? -11.284 7.107 -34.397 1.00 62.94 103 VAL A O 1
ATOM 801 N N . SER A 1 104 ? -12.297 6.834 -32.418 1.00 70.06 104 SER A N 1
ATOM 802 C CA . SER A 1 104 ? -13.002 5.607 -32.810 1.00 70.06 104 SER A CA 1
ATOM 803 C C . SER A 1 104 ? -14.331 5.964 -33.474 1.00 70.06 104 SER A C 1
ATOM 805 O O . SER A 1 104 ? -15.191 6.588 -32.857 1.00 70.06 104 SER A O 1
ATOM 807 N N . ILE A 1 105 ? -14.502 5.564 -34.732 1.00 69.19 105 ILE A N 1
ATOM 808 C CA 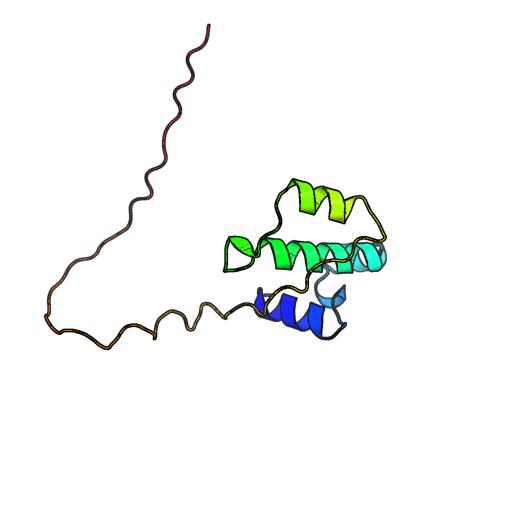. ILE A 1 105 ? -15.750 5.717 -35.491 1.00 69.19 105 ILE A CA 1
ATOM 809 C C . ILE A 1 105 ? -16.695 4.556 -35.164 1.00 69.19 105 ILE A C 1
ATOM 811 O O . ILE A 1 105 ? -16.351 3.392 -35.354 1.00 69.19 105 ILE A O 1
ATOM 815 N N . PHE A 1 106 ? -17.891 4.880 -34.670 1.00 64.00 106 PHE A N 1
ATOM 816 C CA . PHE A 1 106 ? -18.948 3.913 -34.372 1.00 64.00 106 PHE A CA 1
ATOM 817 C C . PHE A 1 106 ? -19.844 3.745 -35.605 1.00 64.00 106 PHE A C 1
ATOM 819 O O . PHE A 1 106 ? -20.423 4.723 -36.077 1.00 64.00 106 PHE A O 1
ATOM 826 N N . ILE A 1 107 ? -19.964 2.523 -36.131 1.00 51.22 107 ILE A N 1
ATOM 827 C CA . ILE A 1 107 ? -20.883 2.208 -37.235 1.00 51.22 107 ILE A CA 1
ATOM 828 C C . ILE A 1 107 ? -22.102 1.491 -36.637 1.00 51.22 107 ILE A C 1
ATOM 830 O O . ILE A 1 107 ? -21.955 0.351 -36.184 1.00 51.22 107 ILE A O 1
ATOM 834 N N . PRO A 1 108 ? -23.287 2.125 -36.585 1.00 53.53 108 PRO A N 1
ATOM 835 C CA . PRO A 1 108 ? -24.500 1.440 -36.159 1.00 53.53 108 PRO A CA 1
ATOM 836 C C . PRO A 1 108 ? -24.939 0.417 -37.218 1.00 53.53 108 PRO A C 1
ATOM 838 O O . PRO A 1 108 ? -24.753 0.633 -38.417 1.00 53.53 108 PRO A O 1
ATOM 841 N N . ARG A 1 109 ? -25.489 -0.706 -36.746 1.00 56.12 109 ARG A N 1
ATOM 842 C CA . ARG A 1 109 ? -26.141 -1.729 -37.574 1.00 56.12 109 ARG A CA 1
ATOM 843 C C . ARG A 1 109 ? -27.559 -1.325 -37.944 1.00 56.12 109 ARG A C 1
ATOM 845 O O . ARG A 1 109 ? -28.219 -0.715 -37.074 1.00 56.12 109 ARG A O 1
#

pLDDT: mean 78.17, std 19.7, range [33.56, 97.5]

Radius of gyration: 20.7 Å; chains: 1; bounding box: 54×40×50 Å

Secondary structure (DSSP, 8-state):
--HHHHHHHHHTT-GGGSS-HHHHTTS-HHHHHHHHHHHHHHT-SSGGGSPPHHHHHHHHH-TTPPPPPPPPPP-GGGTTSS---S---------------PPPPP---

Sequence (109 aa):
MNLLQAWDQWRERTPLNILDKNIKESCNHSEVIKCIQIGLLCVQEKPHDRPTMTQVVSYLSSSLSELPFPEKPINSNQSGLVQKMLVGGSSSGSAQTINEMSVSIFIPR